Protein AF-A0A443JDZ6-F1 (afdb_monomer)

Sequence (93 aa):
MQITFSPQRRDDMLSASVDGNILTLNDEVIDLTSVTAEDPRDFEGSDWIVGQATRVDGELHVTLILPVGPEASEAQRFPLPVSVSAGAVPLPV

pLDDT: mean 95.38, std 3.39, range [75.94, 98.38]

Secondary structure (DSSP, 8-state):
-EEEEEEEE-SS---EEEETTEEEETTEEEE-TT--SSS-EE-TT-TTB-SEEEEETTEEEEEEEEEE-TT--HHHHSPPPEE-SEEEPPPP-

Structure (mmCIF, N/CA/C/O backbone):
data_AF-A0A443JDZ6-F1
#
_entry.id   AF-A0A443JDZ6-F1
#
loop_
_atom_site.group_PDB
_atom_site.id
_atom_site.type_symbol
_atom_site.label_atom_id
_atom_site.label_alt_id
_atom_site.label_comp_id
_atom_site.label_asym_id
_atom_site.label_entity_id
_atom_site.label_seq_id
_atom_site.pdbx_PDB_ins_code
_atom_site.Cartn_x
_atom_site.Cartn_y
_atom_site.Cartn_z
_atom_site.occupancy
_atom_site.B_iso_or_equiv
_atom_site.auth_seq_id
_atom_site.auth_comp_id
_atom_site.auth_asym_id
_atom_site.auth_atom_id
_atom_site.pdbx_PDB_model_num
ATOM 1 N N . MET A 1 1 ? -4.835 -5.290 7.642 1.00 95.88 1 MET A N 1
ATOM 2 C CA . MET A 1 1 ? -4.939 -4.227 6.627 1.00 95.88 1 MET A CA 1
ATOM 3 C C . MET A 1 1 ? -4.928 -4.916 5.285 1.00 95.88 1 MET A C 1
ATOM 5 O O . MET A 1 1 ? -3.958 -5.604 4.978 1.00 95.88 1 MET A O 1
ATOM 9 N N . GLN A 1 2 ? -6.005 -4.760 4.524 1.00 97.69 2 GLN A N 1
ATOM 10 C CA . GLN A 1 2 ? -6.122 -5.290 3.178 1.00 97.69 2 GLN A CA 1
ATOM 11 C C . GLN A 1 2 ? -5.593 -4.253 2.187 1.00 97.69 2 GLN A C 1
ATOM 13 O O . GLN A 1 2 ? -6.121 -3.149 2.064 1.00 97.69 2 GLN A O 1
ATOM 18 N N . ILE A 1 3 ? -4.524 -4.616 1.490 1.00 98.06 3 ILE A N 1
ATOM 19 C CA . ILE A 1 3 ? -3.874 -3.784 0.487 1.00 98.06 3 ILE A CA 1
ATOM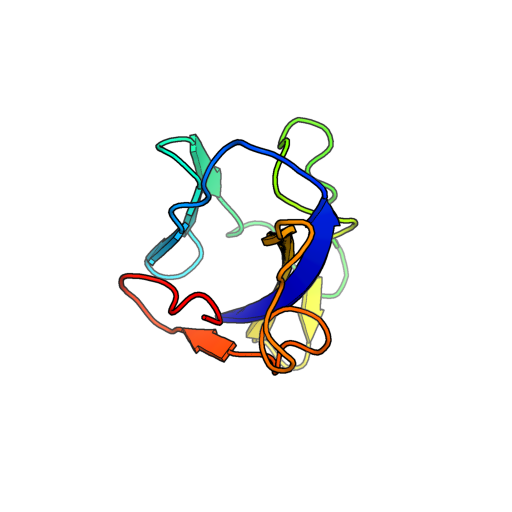 20 C C . ILE A 1 3 ? -4.220 -4.337 -0.888 1.00 98.06 3 ILE A C 1
ATOM 22 O O . ILE A 1 3 ? -4.028 -5.520 -1.175 1.00 98.06 3 ILE A O 1
ATOM 26 N N . THR A 1 4 ? -4.732 -3.462 -1.740 1.00 98.25 4 THR A N 1
ATOM 27 C CA . THR A 1 4 ? -4.881 -3.713 -3.172 1.00 98.25 4 THR A CA 1
ATOM 28 C C . THR A 1 4 ? -3.888 -2.855 -3.938 1.00 98.25 4 THR A C 1
ATOM 30 O O . THR A 1 4 ? -3.333 -1.896 -3.401 1.00 98.25 4 THR A O 1
ATOM 33 N N . PHE A 1 5 ? -3.635 -3.213 -5.191 1.00 98.25 5 PHE A N 1
ATOM 34 C CA . PHE A 1 5 ? -2.614 -2.563 -5.996 1.00 98.25 5 PHE A CA 1
ATOM 35 C C . PHE A 1 5 ? -3.210 -2.056 -7.305 1.00 98.25 5 PHE A C 1
ATOM 37 O O . PHE A 1 5 ? -3.964 -2.765 -7.969 1.00 98.25 5 PHE A O 1
ATOM 44 N N . SER A 1 6 ? -2.828 -0.841 -7.684 1.00 97.50 6 SER A N 1
ATOM 45 C CA . SER A 1 6 ? -3.097 -0.235 -8.982 1.00 97.50 6 SER A CA 1
ATOM 46 C C . SER A 1 6 ? -1.782 -0.171 -9.762 1.00 97.50 6 SER A C 1
ATOM 48 O O . SER A 1 6 ? -0.971 0.725 -9.508 1.00 97.50 6 SER A O 1
ATOM 50 N N . PRO A 1 7 ? -1.519 -1.119 -10.679 1.00 97.50 7 PRO A N 1
ATOM 51 C CA . PRO A 1 7 ? -0.312 -1.100 -11.496 1.00 97.50 7 PRO A CA 1
ATOM 52 C C . PRO A 1 7 ? -0.225 0.184 -12.321 1.00 97.50 7 PRO A C 1
ATOM 54 O O . PRO A 1 7 ? -1.163 0.538 -13.036 1.00 97.50 7 PRO A O 1
ATOM 57 N N . GLN A 1 8 ? 0.912 0.870 -12.251 1.00 97.12 8 GLN A N 1
ATOM 58 C CA . GLN A 1 8 ? 1.163 2.090 -13.013 1.00 97.12 8 GLN A CA 1
ATOM 59 C C . GLN A 1 8 ? 2.581 2.081 -13.564 1.00 97.12 8 GLN A C 1
ATOM 61 O O . GLN A 1 8 ? 3.536 1.766 -12.851 1.00 97.12 8 GLN A O 1
ATOM 66 N N . ARG A 1 9 ? 2.740 2.486 -14.831 1.00 95.19 9 ARG A N 1
ATOM 67 C CA . ARG A 1 9 ? 4.076 2.710 -15.378 1.00 95.19 9 ARG A CA 1
ATOM 68 C C . ARG A 1 9 ? 4.731 3.864 -14.611 1.00 95.19 9 ARG A C 1
ATOM 70 O O . ARG A 1 9 ? 4.360 5.019 -14.806 1.00 95.19 9 ARG A O 1
ATOM 77 N N . ARG A 1 10 ? 5.778 3.556 -13.848 1.00 95.50 10 ARG A N 1
ATOM 78 C CA . ARG A 1 10 ? 6.699 4.508 -13.206 1.00 95.50 10 ARG A CA 1
ATOM 79 C C . ARG A 1 10 ? 8.075 3.848 -13.006 1.00 95.50 10 ARG A C 1
ATOM 81 O O . ARG A 1 10 ? 8.162 2.625 -13.058 1.00 95.50 10 ARG A O 1
ATOM 88 N N . ASP A 1 11 ? 9.132 4.654 -12.891 1.00 93.50 11 ASP A N 1
ATOM 89 C CA . ASP A 1 11 ? 10.530 4.170 -12.793 1.00 93.50 11 ASP A CA 1
ATOM 90 C C . ASP A 1 11 ? 11.078 4.163 -11.362 1.00 93.50 11 ASP A C 1
ATOM 92 O O . ASP A 1 11 ? 12.137 3.597 -11.097 1.00 93.50 11 ASP A O 1
ATOM 96 N N . ASP A 1 12 ? 10.390 4.826 -10.443 1.00 95.31 12 ASP A N 1
ATOM 97 C CA . ASP A 1 12 ? 10.686 4.799 -9.021 1.00 95.31 12 ASP A CA 1
ATOM 98 C C . ASP A 1 12 ? 1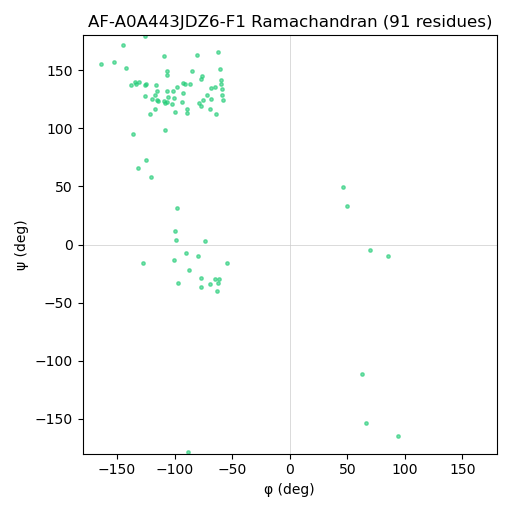0.131 3.531 -8.359 1.00 95.31 12 ASP A C 1
ATOM 100 O O . ASP A 1 12 ? 9.298 2.807 -8.907 1.00 95.31 12 ASP A O 1
ATOM 104 N N . MET A 1 13 ? 10.640 3.235 -7.165 1.00 94.44 13 MET A N 1
ATOM 105 C CA . MET A 1 13 ? 10.323 2.015 -6.428 1.00 94.44 13 MET A CA 1
ATOM 106 C C . MET A 1 13 ? 9.409 2.318 -5.249 1.00 94.44 13 MET A C 1
ATOM 108 O O . MET A 1 13 ? 9.506 3.383 -4.644 1.00 94.44 13 MET A O 1
ATOM 112 N N . LEU A 1 14 ? 8.561 1.352 -4.903 1.00 97.06 14 LEU A N 1
ATOM 113 C CA . LEU A 1 14 ? 7.769 1.374 -3.683 1.00 97.06 14 LEU A CA 1
ATOM 114 C C . LEU A 1 14 ? 8.417 0.464 -2.637 1.00 97.06 14 LEU A C 1
ATOM 116 O O . LEU A 1 14 ? 8.732 -0.690 -2.915 1.00 97.06 14 LEU A O 1
ATOM 120 N N . SER A 1 15 ? 8.556 0.976 -1.425 1.00 97.69 15 SER A N 1
ATOM 121 C CA . SER A 1 15 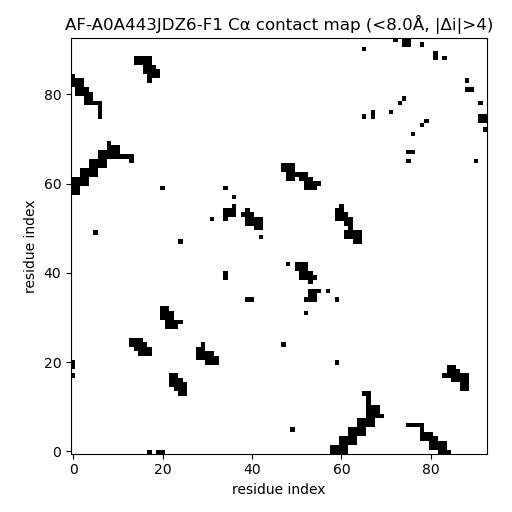? 8.724 0.230 -0.187 1.00 97.69 15 SER A CA 1
ATOM 122 C C . SER A 1 15 ? 7.518 0.536 0.688 1.00 97.69 15 SER A C 1
ATOM 124 O O . SER A 1 15 ? 7.184 1.704 0.878 1.00 97.69 15 SER A O 1
ATOM 126 N N . ALA A 1 16 ? 6.858 -0.498 1.203 1.00 98.12 16 ALA A N 1
ATOM 127 C CA . ALA A 1 16 ? 5.674 -0.347 2.034 1.00 98.12 16 ALA A CA 1
ATOM 128 C C . ALA A 1 16 ? 5.763 -1.237 3.277 1.00 98.12 16 ALA A C 1
ATOM 130 O O . ALA A 1 16 ? 6.164 -2.402 3.195 1.00 98.12 16 ALA A O 1
ATOM 131 N N . SER A 1 17 ? 5.367 -0.707 4.431 1.00 98.38 17 SER A N 1
ATOM 132 C CA . SER A 1 17 ? 5.240 -1.471 5.672 1.00 98.38 17 SER A CA 1
ATOM 133 C C . SER A 1 17 ? 4.030 -1.029 6.484 1.00 98.38 17 SER A C 1
ATOM 135 O O . SER A 1 17 ? 3.582 0.112 6.399 1.00 98.38 17 SER A O 1
ATOM 137 N N . VAL A 1 18 ? 3.484 -1.962 7.258 1.00 98.19 18 VAL A N 1
ATOM 138 C CA . VAL A 1 18 ? 2.321 -1.754 8.121 1.00 98.19 18 VAL A CA 1
ATOM 139 C C . VAL A 1 18 ? 2.734 -1.934 9.575 1.00 98.19 18 VAL A C 1
ATOM 141 O O . VAL A 1 18 ? 3.431 -2.891 9.909 1.00 98.19 18 VAL A O 1
ATOM 144 N N . ASP A 1 19 ? 2.254 -1.061 10.451 1.00 96.94 19 ASP A N 1
ATOM 145 C CA 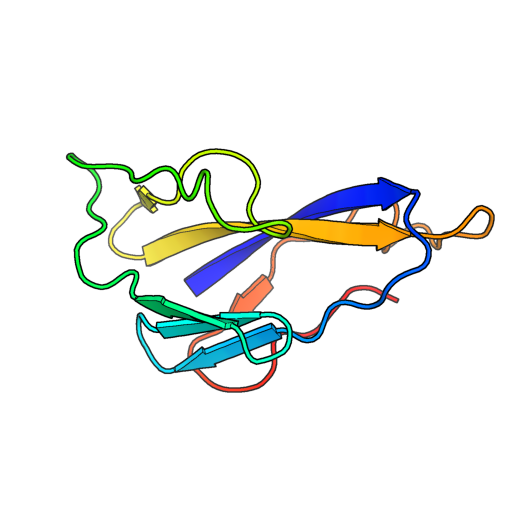. ASP A 1 19 ? 2.282 -1.250 11.901 1.00 96.94 19 ASP A CA 1
ATOM 146 C C . ASP A 1 19 ? 0.926 -0.843 12.492 1.00 96.94 19 ASP A C 1
ATOM 148 O O . ASP A 1 19 ? 0.622 0.335 12.695 1.00 96.94 19 ASP A O 1
ATOM 152 N N . GLY A 1 20 ? 0.041 -1.825 12.680 1.00 94.50 20 GLY A N 1
ATOM 153 C CA . GLY A 1 20 ? -1.339 -1.576 13.091 1.00 94.50 20 GLY A CA 1
ATOM 154 C C . GLY A 1 20 ? -2.118 -0.755 12.055 1.00 94.50 20 GLY A C 1
ATOM 155 O O . GLY A 1 20 ? -2.435 -1.254 10.976 1.00 94.50 20 GLY A O 1
ATOM 156 N N . ASN A 1 21 ? -2.455 0.492 12.402 1.00 95.44 21 ASN A N 1
ATOM 157 C CA . ASN A 1 21 ? -3.126 1.443 11.501 1.00 95.44 21 ASN A CA 1
ATOM 158 C C . ASN A 1 21 ? -2.148 2.432 10.843 1.00 95.44 21 ASN A C 1
ATOM 160 O O . ASN A 1 21 ? -2.587 3.348 10.155 1.00 95.44 21 ASN A O 1
ATOM 164 N N . ILE A 1 22 ? -0.844 2.284 11.069 1.00 96.56 22 ILE A N 1
ATOM 165 C CA . ILE A 1 22 ? 0.173 3.110 10.429 1.00 96.56 22 ILE A CA 1
ATOM 166 C C . ILE A 1 22 ? 0.646 2.402 9.163 1.00 96.56 22 ILE A C 1
ATOM 168 O O . ILE A 1 22 ? 0.983 1.216 9.196 1.00 96.56 22 ILE A O 1
ATOM 172 N N . LEU A 1 23 ? 0.666 3.134 8.055 1.00 97.38 23 LEU A N 1
ATOM 173 C CA . LEU A 1 23 ? 1.225 2.697 6.785 1.00 97.38 23 LEU A CA 1
ATOM 174 C C . LEU A 1 23 ? 2.425 3.584 6.459 1.00 97.38 23 LEU A C 1
ATOM 176 O O . LEU A 1 23 ? 2.287 4.801 6.396 1.00 97.38 23 LEU A O 1
ATOM 180 N N . THR A 1 24 ? 3.587 2.982 6.231 1.00 98.00 24 THR A N 1
ATOM 181 C CA . THR A 1 24 ? 4.790 3.712 5.821 1.00 98.00 24 THR A CA 1
ATOM 182 C C . THR A 1 24 ? 5.100 3.399 4.365 1.00 98.00 24 THR A C 1
ATOM 184 O O . THR A 1 24 ? 5.276 2.228 4.030 1.00 98.00 24 THR A O 1
ATOM 187 N N . LEU A 1 25 ? 5.184 4.423 3.513 1.00 97.75 25 LEU A N 1
ATOM 188 C CA . LEU A 1 25 ? 5.461 4.321 2.077 1.00 97.75 25 LEU A CA 1
ATOM 189 C C . LEU A 1 25 ? 6.721 5.127 1.755 1.00 97.75 25 LEU A C 1
ATOM 191 O O . LEU A 1 25 ? 6.701 6.344 1.863 1.00 97.75 25 LEU A O 1
ATOM 195 N N . ASN A 1 26 ? 7.826 4.481 1.372 1.00 96.69 26 ASN A N 1
ATOM 196 C CA . ASN A 1 26 ? 9.097 5.172 1.079 1.00 96.69 26 ASN A CA 1
ATOM 197 C C . ASN A 1 26 ? 9.493 6.213 2.148 1.00 96.69 26 ASN A C 1
ATOM 199 O O . ASN A 1 26 ? 9.786 7.362 1.830 1.00 96.69 26 ASN A O 1
ATOM 203 N N . ASP A 1 27 ? 9.458 5.804 3.418 1.00 94.31 27 ASP A N 1
ATOM 204 C CA . ASP A 1 27 ? 9.717 6.639 4.604 1.00 94.31 27 ASP A CA 1
ATOM 205 C C . ASP A 1 27 ? 8.642 7.702 4.929 1.00 94.31 27 ASP A C 1
ATOM 207 O O . ASP A 1 27 ? 8.705 8.329 5.989 1.00 94.31 27 ASP A O 1
ATOM 211 N N . GLU A 1 28 ? 7.612 7.869 4.095 1.00 95.81 28 GLU A N 1
ATOM 212 C CA . GLU A 1 28 ? 6.427 8.676 4.403 1.00 95.81 28 GLU A CA 1
ATOM 213 C C . GLU A 1 28 ? 5.495 7.906 5.346 1.00 95.81 28 GLU A C 1
ATOM 215 O O . GLU A 1 28 ? 5.001 6.833 5.004 1.00 95.81 28 GLU A O 1
ATOM 220 N N . VAL A 1 29 ? 5.244 8.451 6.538 1.00 96.62 29 VAL A N 1
ATOM 221 C CA . VAL A 1 29 ? 4.369 7.837 7.546 1.00 96.62 29 VAL A CA 1
ATOM 222 C C . VAL A 1 29 ? 2.951 8.377 7.408 1.00 96.62 29 VAL A C 1
ATOM 224 O O . VAL A 1 29 ? 2.716 9.575 7.561 1.00 96.62 29 VAL A O 1
ATOM 227 N N . ILE A 1 30 ? 2.000 7.473 7.196 1.00 95.94 30 ILE A N 1
ATOM 228 C CA . ILE A 1 30 ? 0.585 7.776 7.007 1.00 95.94 30 ILE A CA 1
ATOM 229 C C . ILE A 1 30 ? -0.209 7.135 8.146 1.00 95.94 30 ILE A C 1
ATOM 231 O O . ILE A 1 30 ? -0.238 5.911 8.302 1.00 95.94 30 ILE A O 1
ATOM 235 N N . ASP A 1 31 ? -0.858 7.971 8.957 1.00 95.06 31 ASP A N 1
ATOM 236 C CA . ASP A 1 31 ? -1.712 7.520 10.056 1.00 95.06 31 ASP A CA 1
ATOM 237 C C . ASP A 1 31 ? -3.156 7.322 9.578 1.00 95.06 31 ASP A C 1
ATOM 239 O O . ASP A 1 31 ? -3.855 8.278 9.236 1.00 95.06 31 ASP A O 1
ATOM 243 N N . LEU A 1 32 ? -3.609 6.067 9.574 1.00 95.19 32 LEU A N 1
ATOM 244 C CA . LEU A 1 32 ? -4.957 5.671 9.163 1.00 95.19 32 LEU A CA 1
ATOM 245 C C . LEU A 1 32 ? -5.886 5.432 10.365 1.00 95.19 32 LEU A C 1
ATOM 247 O O . LEU A 1 32 ? -6.973 4.871 10.212 1.00 95.19 32 LEU A O 1
ATOM 251 N N . THR A 1 33 ? -5.487 5.821 11.580 1.00 94.62 33 THR A N 1
ATOM 252 C CA . THR A 1 33 ? -6.255 5.550 12.808 1.00 94.62 33 THR A CA 1
ATOM 253 C C . THR A 1 33 ? -7.631 6.215 12.796 1.00 94.62 33 THR A C 1
ATOM 255 O O . THR A 1 33 ? -8.584 5.650 13.332 1.00 94.62 33 THR A O 1
ATOM 258 N N . SER A 1 34 ? -7.756 7.384 12.164 1.00 93.75 34 SER A N 1
ATOM 259 C CA . SER A 1 34 ? -9.018 8.126 12.047 1.00 93.75 34 SER A CA 1
ATOM 260 C C . SER A 1 34 ? -9.953 7.607 10.949 1.00 93.75 34 SER A C 1
ATOM 262 O O . SER A 1 34 ? -11.102 8.033 10.902 1.00 93.75 34 SER A O 1
ATOM 264 N N . VAL A 1 35 ? -9.494 6.693 10.086 1.00 96.06 35 VAL A N 1
ATOM 265 C CA . VAL A 1 35 ? -10.292 6.155 8.976 1.00 96.06 35 VAL A CA 1
ATOM 266 C C . VAL A 1 35 ? -11.328 5.163 9.501 1.00 96.06 35 VAL A C 1
ATOM 268 O O . VAL A 1 35 ? -10.984 4.157 10.139 1.00 96.06 35 VAL A O 1
ATOM 271 N N . THR A 1 36 ? -12.598 5.412 9.182 1.00 95.81 36 THR A N 1
ATOM 272 C CA . THR A 1 36 ? -13.727 4.526 9.502 1.00 95.81 36 THR A CA 1
ATOM 273 C C . THR A 1 36 ? -14.536 4.177 8.250 1.00 95.81 36 THR A C 1
ATOM 275 O O . THR A 1 36 ? -14.195 4.582 7.139 1.00 95.81 36 THR A O 1
ATOM 278 N N . ALA A 1 37 ? -15.588 3.372 8.408 1.00 94.88 37 ALA A N 1
ATOM 279 C CA . ALA A 1 37 ? -16.497 3.058 7.307 1.00 94.88 37 ALA A CA 1
ATOM 280 C C . ALA A 1 37 ? -17.337 4.288 6.900 1.00 94.88 37 ALA A C 1
ATOM 282 O O . ALA A 1 37 ? -17.643 4.471 5.725 1.00 94.88 37 ALA A O 1
ATOM 283 N N . GLU A 1 38 ? -17.690 5.140 7.867 1.00 96.19 38 GLU A N 1
ATOM 284 C CA . GLU A 1 38 ? -18.517 6.342 7.695 1.00 96.19 38 GLU A CA 1
ATOM 285 C C . GLU A 1 38 ? -17.711 7.592 7.314 1.00 96.19 38 GLU A C 1
ATOM 287 O O . GLU A 1 38 ? -18.283 8.524 6.751 1.00 96.19 38 GLU A O 1
ATOM 292 N N . ASP A 1 39 ? -16.405 7.607 7.601 1.00 94.12 39 ASP A N 1
ATOM 293 C CA . ASP A 1 39 ? -15.464 8.665 7.208 1.00 94.12 39 ASP A CA 1
ATOM 294 C C . ASP A 1 39 ? -14.272 8.075 6.423 1.00 94.12 39 ASP A C 1
ATOM 296 O O . ASP A 1 39 ? -13.164 7.956 6.964 1.00 94.12 39 ASP A O 1
ATOM 300 N N . PRO A 1 40 ? -14.473 7.656 5.153 1.00 94.12 40 PRO A N 1
ATOM 301 C CA . PRO A 1 40 ? -13.370 7.340 4.252 1.00 94.12 40 PRO A CA 1
ATOM 302 C C . PRO A 1 40 ? -12.471 8.562 4.052 1.00 94.12 40 PRO A C 1
ATOM 304 O O . PRO A 1 40 ? -12.952 9.688 3.916 1.00 94.12 40 PRO A O 1
ATOM 307 N N . ARG A 1 41 ? -11.157 8.348 3.984 1.00 93.56 41 ARG A N 1
ATOM 308 C CA . ARG A 1 41 ? -10.181 9.435 3.836 1.00 93.56 41 ARG A CA 1
ATOM 309 C C . ARG A 1 41 ? -9.447 9.336 2.522 1.00 93.56 41 ARG A C 1
ATOM 311 O O . ARG A 1 41 ? -8.923 8.279 2.188 1.00 93.56 41 ARG A O 1
ATOM 318 N N . ASP A 1 42 ? -9.380 10.461 1.827 1.00 90.06 42 ASP A N 1
ATOM 319 C CA . ASP A 1 42 ? -8.441 10.644 0.730 1.00 90.06 42 ASP A CA 1
ATOM 320 C C . ASP A 1 42 ? -7.083 11.099 1.278 1.00 90.06 42 ASP A C 1
ATOM 322 O O . ASP A 1 42 ? -7.008 11.782 2.305 1.00 90.06 42 ASP A O 1
ATOM 326 N N . PHE A 1 43 ? -6.022 10.724 0.578 1.00 86.75 43 PHE A N 1
ATOM 327 C CA . PHE A 1 43 ? -4.646 11.073 0.905 1.00 86.75 43 PHE A CA 1
ATOM 328 C C . PHE A 1 43 ? -4.045 11.836 -0.268 1.00 86.75 43 PHE A C 1
ATOM 330 O O . PHE A 1 43 ? -3.025 11.438 -0.815 1.00 86.75 43 PHE A O 1
ATOM 337 N N . GLU A 1 44 ? -4.675 12.962 -0.627 1.00 75.94 44 GLU A N 1
ATOM 338 C CA . GLU A 1 44 ? -4.298 13.822 -1.765 1.00 75.94 44 GLU A CA 1
ATOM 339 C C . GLU A 1 44 ? -2.829 14.296 -1.736 1.00 75.94 44 GLU A C 1
ATOM 341 O O . GLU A 1 44 ? -2.316 14.774 -2.743 1.00 75.94 44 GLU A O 1
ATOM 346 N N . GLY A 1 45 ? -2.148 14.182 -0.590 1.00 79.88 45 GLY A N 1
ATOM 347 C CA . GLY A 1 45 ? -0.723 14.484 -0.440 1.00 79.88 45 GLY A CA 1
ATOM 348 C C . GLY A 1 45 ? 0.233 13.310 -0.681 1.00 79.88 45 GLY A C 1
ATOM 349 O O . GLY A 1 45 ? 1.436 13.546 -0.696 1.00 79.88 45 GLY A O 1
ATOM 350 N N . SER A 1 46 ? -0.264 12.081 -0.852 1.00 90.81 46 SER A N 1
ATOM 351 C CA . SER A 1 46 ? 0.570 10.892 -1.043 1.00 90.81 46 SER A CA 1
ATOM 352 C C . SER A 1 46 ? 0.651 10.497 -2.516 1.00 90.81 46 SER A C 1
ATOM 354 O O . SER A 1 46 ? -0.359 10.210 -3.156 1.00 90.81 46 SER A O 1
ATOM 356 N N . ASP A 1 47 ? 1.873 10.366 -3.030 1.00 94.31 47 ASP A N 1
ATOM 357 C CA . ASP A 1 47 ? 2.157 9.938 -4.412 1.00 94.31 47 ASP A CA 1
ATOM 358 C C . ASP A 1 47 ? 1.926 8.432 -4.660 1.00 94.31 47 ASP A C 1
ATOM 360 O O . ASP A 1 47 ? 2.250 7.899 -5.732 1.00 94.31 47 ASP A O 1
ATOM 364 N N . TRP A 1 48 ? 1.443 7.712 -3.647 1.00 96.94 48 TRP A N 1
ATOM 365 C CA . TRP A 1 48 ? 1.410 6.253 -3.619 1.00 96.94 48 TRP A CA 1
ATOM 366 C C . TRP A 1 48 ? 0.041 5.664 -3.299 1.00 96.94 48 TRP A C 1
ATOM 368 O O . TRP A 1 48 ? -0.157 4.481 -3.569 1.00 96.94 48 TRP A O 1
ATOM 378 N N . ILE A 1 49 ? -0.903 6.443 -2.768 1.00 96.44 49 ILE A N 1
ATOM 379 C CA . ILE A 1 49 ? -2.266 5.981 -2.476 1.00 96.44 49 ILE A CA 1
ATOM 380 C C . ILE A 1 49 ? -3.196 6.387 -3.620 1.00 96.44 49 ILE A C 1
ATOM 382 O O . ILE A 1 49 ? -3.149 7.512 -4.107 1.00 96.44 49 ILE A O 1
ATOM 386 N N . VAL A 1 50 ? -4.057 5.463 -4.052 1.00 94.31 50 VAL A N 1
ATOM 387 C CA . VAL A 1 50 ? -5.096 5.738 -5.053 1.00 94.31 50 VAL A CA 1
ATOM 388 C C . VAL A 1 50 ? -6.465 5.753 -4.392 1.00 94.31 50 VAL A C 1
ATOM 390 O O . VAL A 1 50 ? -6.912 4.744 -3.846 1.00 94.31 50 VAL A O 1
ATOM 393 N N . GLY A 1 51 ? -7.162 6.879 -4.528 1.00 92.50 51 GLY A N 1
ATOM 394 C CA . GLY A 1 51 ? -8.502 7.058 -3.985 1.00 92.50 51 GLY A CA 1
ATOM 395 C C . GLY A 1 51 ? -8.518 7.049 -2.457 1.00 92.50 51 GLY A C 1
ATOM 396 O O . GLY A 1 51 ? -7.532 7.370 -1.799 1.00 92.50 51 GLY A O 1
ATOM 397 N N . GLN A 1 52 ? -9.661 6.670 -1.888 1.00 94.56 52 GLN A N 1
ATOM 398 C CA . GLN A 1 52 ? -9.879 6.754 -0.447 1.00 94.56 52 GLN A CA 1
ATOM 399 C C . GLN A 1 52 ? -9.508 5.455 0.274 1.00 94.56 52 GLN A C 1
ATOM 401 O O . GLN A 1 52 ? -9.868 4.362 -0.169 1.00 94.56 52 GLN A O 1
ATOM 406 N N . ALA A 1 53 ? -8.873 5.576 1.440 1.00 96.00 53 ALA A N 1
ATOM 407 C CA . ALA A 1 53 ? -8.847 4.498 2.417 1.00 96.00 53 ALA A CA 1
ATOM 408 C C . ALA A 1 53 ? -10.189 4.438 3.153 1.00 96.00 53 ALA A C 1
ATOM 410 O O . ALA A 1 53 ? -10.782 5.464 3.494 1.00 96.00 53 ALA A O 1
ATOM 411 N N . THR A 1 54 ? -10.655 3.229 3.442 1.00 97.31 54 THR A N 1
ATOM 412 C CA . THR A 1 54 ? -11.904 3.000 4.176 1.00 97.31 54 THR A CA 1
ATOM 413 C C . THR A 1 54 ? -11.783 1.769 5.068 1.00 97.31 54 THR A C 1
ATOM 415 O O . THR A 1 54 ? -10.798 1.031 4.981 1.00 97.31 54 THR A O 1
ATOM 418 N N . ARG A 1 55 ? -12.777 1.532 5.929 1.00 96.88 55 ARG A N 1
ATOM 419 C CA . ARG A 1 55 ? -12.924 0.253 6.627 1.00 96.88 55 ARG A CA 1
ATOM 420 C C . ARG A 1 55 ? -14.079 -0.555 6.058 1.00 96.88 55 ARG A C 1
ATOM 422 O O . ARG A 1 55 ? -15.193 -0.051 5.960 1.00 96.88 55 ARG A O 1
ATOM 429 N N . VAL A 1 56 ? -13.825 -1.828 5.777 1.00 95.38 56 VAL A N 1
ATOM 430 C CA . VAL A 1 56 ? -14.847 -2.814 5.412 1.00 95.38 56 VAL A CA 1
ATOM 431 C C . VAL A 1 56 ? -14.802 -3.924 6.452 1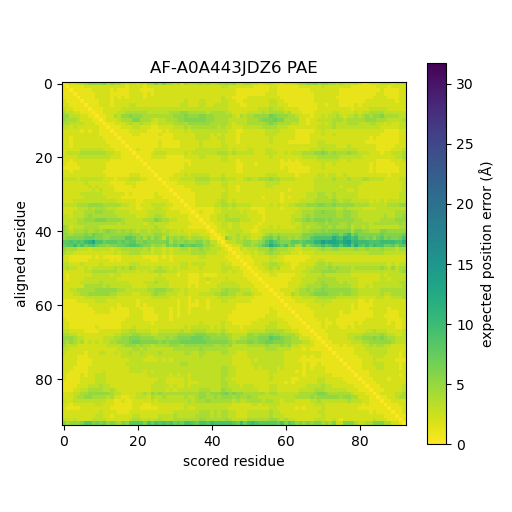.00 95.38 56 VAL A C 1
ATOM 433 O O . VAL A 1 56 ? -13.733 -4.442 6.757 1.00 95.38 56 VAL A O 1
ATOM 436 N N . ASP A 1 57 ? -15.943 -4.219 7.077 1.00 93.62 57 ASP A N 1
ATOM 437 C CA . ASP A 1 57 ? -16.061 -5.222 8.149 1.00 93.62 57 ASP A CA 1
ATOM 438 C C . ASP A 1 57 ? -15.015 -5.065 9.277 1.00 93.62 57 ASP A C 1
ATOM 440 O O . ASP A 1 57 ? -14.554 -6.025 9.891 1.00 93.62 57 ASP A O 1
ATOM 444 N N . GLY A 1 58 ? -14.639 -3.814 9.566 1.00 91.69 58 GLY A N 1
ATOM 445 C CA . GLY A 1 58 ? -13.660 -3.456 10.594 1.00 91.69 58 GLY A CA 1
ATOM 446 C C . GLY A 1 58 ? -12.193 -3.496 10.146 1.00 91.69 58 GLY A C 1
ATOM 447 O O . GLY A 1 58 ? -11.340 -2.971 10.870 1.00 91.69 58 GLY A O 1
ATOM 448 N N . GLU A 1 59 ? -11.880 -4.022 8.960 1.00 95.19 59 GLU A N 1
ATOM 449 C CA . GLU A 1 59 ? -10.530 -4.034 8.389 1.00 95.19 59 GLU A CA 1
ATOM 450 C C . GLU A 1 59 ? -10.266 -2.786 7.531 1.00 95.19 59 GLU A C 1
ATOM 452 O O . GLU A 1 59 ? -11.123 -2.356 6.767 1.00 95.19 59 GLU A O 1
ATOM 457 N N . LEU A 1 60 ? -9.071 -2.189 7.653 1.00 96.75 60 LEU A N 1
ATOM 458 C CA . LEU A 1 60 ? -8.621 -1.090 6.786 1.00 96.75 60 LEU A CA 1
ATOM 459 C C . LEU A 1 60 ? -8.304 -1.593 5.380 1.00 96.75 60 LEU A C 1
ATOM 461 O O . LEU A 1 60 ? -7.512 -2.525 5.235 1.00 96.75 60 LEU A O 1
ATOM 465 N N . HIS A 1 61 ? -8.879 -0.936 4.378 1.00 97.75 61 HIS A N 1
ATOM 466 C CA . HIS A 1 61 ? -8.685 -1.198 2.959 1.00 97.75 61 HIS A CA 1
ATOM 467 C C . HIS A 1 61 ? -7.993 0.003 2.318 1.00 97.75 61 HIS A C 1
ATOM 469 O O . HIS A 1 61 ? -8.491 1.127 2.405 1.00 97.75 61 HIS A O 1
ATOM 475 N N . VAL A 1 62 ? -6.848 -0.239 1.680 1.00 97.56 62 VAL A N 1
ATOM 476 C CA . VAL A 1 62 ? -6.037 0.795 1.023 1.00 97.56 62 VAL A CA 1
ATOM 477 C C . VAL A 1 62 ? -5.616 0.304 -0.360 1.00 97.56 62 VAL A C 1
ATOM 479 O O . VAL A 1 62 ? -5.272 -0.868 -0.531 1.00 97.56 62 VAL A O 1
ATOM 482 N N . THR A 1 63 ? -5.631 1.193 -1.352 1.00 97.81 63 THR A N 1
ATOM 483 C CA . THR A 1 63 ? -5.122 0.903 -2.699 1.00 97.81 63 THR A CA 1
ATOM 484 C C . THR A 1 63 ? -3.806 1.632 -2.905 1.00 97.81 63 THR A C 1
ATOM 486 O O . THR A 1 63 ? -3.763 2.854 -2.789 1.00 97.81 63 THR A O 1
ATOM 489 N N . LEU A 1 64 ? -2.742 0.895 -3.224 1.00 97.88 64 LEU A N 1
ATOM 490 C CA . LEU A 1 64 ? -1.418 1.457 -3.484 1.00 97.88 64 LEU A CA 1
ATOM 491 C C . LEU A 1 64 ? -1.079 1.421 -4.967 1.00 97.88 64 LEU A C 1
ATOM 493 O O . LEU A 1 64 ? -1.418 0.471 -5.672 1.00 97.88 64 LEU A O 1
ATOM 497 N N . ILE A 1 65 ? -0.348 2.419 -5.443 1.00 97.50 65 ILE A N 1
ATOM 498 C CA . ILE A 1 65 ? 0.274 2.369 -6.761 1.00 97.50 65 ILE A CA 1
ATOM 499 C C . ILE A 1 65 ? 1.381 1.316 -6.731 1.00 97.50 65 ILE A C 1
ATOM 501 O O . ILE A 1 65 ? 2.297 1.405 -5.920 1.00 97.50 65 ILE A O 1
ATOM 505 N N . LEU A 1 66 ? 1.333 0.350 -7.648 1.00 98.00 66 LEU A N 1
ATOM 506 C CA . LEU A 1 66 ? 2.421 -0.605 -7.863 1.00 98.00 66 LEU A CA 1
ATOM 507 C C . LEU A 1 66 ? 3.257 -0.153 -9.068 1.00 98.00 66 LEU A C 1
ATOM 509 O O . LEU A 1 66 ? 2.738 -0.169 -10.190 1.00 98.00 66 LEU A O 1
ATOM 513 N N . PRO A 1 67 ? 4.532 0.236 -8.876 1.00 97.31 67 PRO A N 1
ATOM 514 C CA . PRO A 1 67 ? 5.432 0.498 -9.986 1.00 97.31 67 PRO A CA 1
ATOM 515 C C . PRO A 1 67 ? 5.596 -0.707 -10.892 1.00 97.31 67 PRO A C 1
ATOM 517 O O . PRO A 1 67 ? 6.011 -1.774 -10.440 1.00 97.31 67 PRO A O 1
ATOM 520 N N . VAL A 1 68 ? 5.314 -0.528 -12.180 1.00 97.12 68 VAL A N 1
ATOM 521 C CA . VAL A 1 68 ? 5.540 -1.568 -13.182 1.00 97.12 68 VAL A CA 1
ATOM 522 C C . VAL A 1 68 ? 6.294 -1.029 -14.394 1.00 97.12 68 VAL A C 1
ATOM 524 O O . VAL A 1 68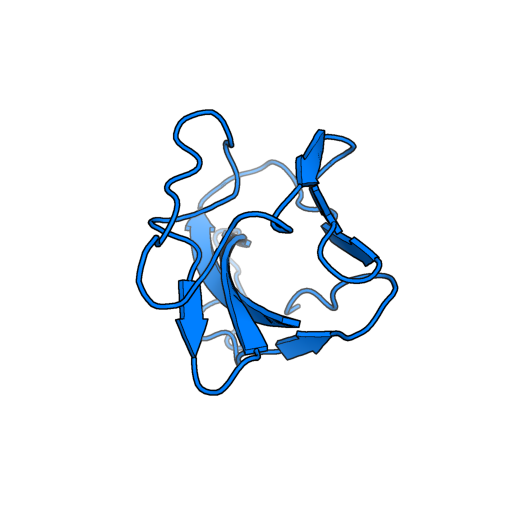 ? 6.063 0.086 -14.863 1.00 97.12 68 VAL A O 1
ATOM 527 N N . GLY A 1 69 ? 7.221 -1.835 -14.908 1.00 94.44 69 GLY A N 1
ATOM 528 C CA . GLY A 1 69 ? 7.969 -1.543 -16.129 1.00 94.44 69 GLY A CA 1
ATOM 529 C C . GLY A 1 69 ? 7.262 -2.039 -17.399 1.00 94.44 69 GLY A C 1
ATOM 530 O O . GLY A 1 69 ? 6.184 -2.627 -17.325 1.00 94.44 69 GLY A O 1
ATOM 531 N N . PRO A 1 70 ? 7.873 -1.846 -18.582 1.00 93.19 70 PRO A N 1
ATOM 532 C CA . PRO A 1 70 ? 7.349 -2.386 -19.842 1.00 93.19 70 PRO A CA 1
ATOM 533 C C . PRO A 1 70 ? 7.284 -3.924 -19.857 1.00 93.19 70 PRO A C 1
ATOM 535 O O . PRO A 1 70 ? 6.389 -4.489 -20.476 1.00 93.19 70 PRO A O 1
ATOM 538 N N . GLU A 1 71 ? 8.176 -4.589 -19.120 1.00 94.56 71 GLU A N 1
ATOM 539 C CA . GLU A 1 71 ? 8.277 -6.054 -19.023 1.00 94.56 71 GLU A CA 1
ATOM 540 C C . GLU A 1 71 ? 7.578 -6.612 -17.766 1.00 94.56 71 GLU A C 1
ATOM 542 O O . GLU A 1 71 ? 8.029 -7.589 -17.172 1.00 94.56 71 GLU A O 1
ATOM 547 N N . ALA A 1 72 ? 6.506 -5.956 -17.310 1.00 95.19 72 ALA A N 1
ATOM 548 C CA . ALA A 1 72 ? 5.796 -6.333 -16.090 1.00 95.19 72 ALA A CA 1
ATOM 549 C C . ALA A 1 72 ? 5.250 -7.769 -16.143 1.00 95.19 72 ALA A C 1
ATOM 551 O O . ALA A 1 72 ? 4.592 -8.171 -17.113 1.00 95.19 72 ALA A O 1
ATOM 552 N N . SER A 1 73 ? 5.459 -8.518 -15.058 1.00 96.69 73 SER A N 1
ATOM 553 C CA . SER A 1 73 ? 4.941 -9.877 -14.903 1.00 96.69 73 SER A CA 1
ATOM 554 C C . SER A 1 73 ? 3.404 -9.904 -14.929 1.00 96.69 73 SER A C 1
ATOM 556 O O . SER A 1 73 ? 2.723 -8.880 -14.822 1.00 96.69 73 SER A O 1
ATOM 558 N N . GLU A 1 74 ? 2.804 -11.085 -15.094 1.00 96.44 74 GLU A N 1
ATOM 559 C CA . GLU A 1 74 ? 1.346 -11.218 -14.967 1.00 96.44 74 GLU A CA 1
ATOM 560 C C . GLU A 1 74 ? 0.868 -10.871 -13.551 1.00 96.44 74 GLU A C 1
ATOM 562 O O . GLU A 1 74 ? -0.116 -10.150 -13.410 1.00 96.44 74 GLU A O 1
ATOM 567 N N . ALA A 1 75 ? 1.613 -11.279 -12.518 1.00 96.50 75 ALA A N 1
ATOM 568 C CA . ALA A 1 75 ? 1.308 -10.942 -11.129 1.00 96.50 75 ALA A CA 1
ATOM 569 C C . ALA A 1 75 ? 1.433 -9.435 -10.853 1.00 96.50 75 ALA A C 1
ATOM 571 O O . ALA A 1 75 ? 0.706 -8.901 -10.024 1.00 96.50 75 ALA A O 1
ATOM 572 N N . GLN A 1 76 ? 2.309 -8.730 -11.570 1.00 96.69 76 GLN A N 1
ATOM 573 C CA . GLN A 1 76 ? 2.414 -7.274 -11.497 1.00 96.69 76 GLN A CA 1
ATOM 574 C C . GLN A 1 76 ? 1.297 -6.557 -12.262 1.00 96.69 76 GLN A C 1
ATOM 576 O O . GLN A 1 76 ? 0.825 -5.516 -11.817 1.00 96.69 76 GLN A O 1
ATOM 581 N N . ARG A 1 77 ? 0.857 -7.090 -13.409 1.00 96.12 77 ARG A N 1
ATOM 582 C CA . ARG A 1 77 ? -0.235 -6.505 -14.211 1.00 96.12 77 ARG A CA 1
ATOM 583 C C . ARG A 1 77 ? -1.620 -6.787 -13.630 1.00 96.12 77 ARG A C 1
ATOM 585 O O . ARG A 1 77 ? -2.523 -5.976 -13.813 1.00 96.12 77 ARG A O 1
ATOM 592 N N . PHE A 1 78 ? -1.772 -7.908 -12.929 1.00 96.62 78 PHE A N 1
ATOM 593 C CA . PHE A 1 78 ? -3.015 -8.357 -12.303 1.00 96.62 78 PHE A CA 1
ATOM 594 C C . PHE A 1 78 ? -2.760 -8.780 -10.849 1.00 96.62 78 PHE A C 1
ATOM 596 O O . PHE A 1 78 ? -2.862 -9.962 -10.508 1.00 96.62 78 PHE A O 1
ATOM 603 N N . PRO A 1 79 ? -2.384 -7.825 -9.987 1.00 97.50 79 PRO A N 1
ATOM 604 C CA . PRO A 1 79 ? -1.973 -8.124 -8.628 1.00 97.50 79 PRO A CA 1
ATOM 605 C C . PRO A 1 79 ? -3.140 -8.621 -7.781 1.00 97.50 79 PRO A C 1
ATOM 607 O O . PRO A 1 79 ? -4.234 -8.053 -7.779 1.00 97.50 79 PRO A O 1
ATOM 610 N N . LEU A 1 80 ? -2.881 -9.685 -7.023 1.00 97.50 80 LEU A N 1
ATOM 611 C CA . LEU A 1 80 ? -3.802 -10.155 -5.998 1.00 97.50 80 LEU A CA 1
ATOM 612 C C . LEU A 1 80 ? -3.714 -9.245 -4.760 1.00 97.50 80 LEU A C 1
ATOM 614 O O . LEU A 1 80 ? -2.620 -8.779 -4.428 1.00 97.50 80 LEU A O 1
ATOM 618 N N . PRO A 1 81 ? -4.831 -9.006 -4.052 1.00 97.00 81 PRO A N 1
ATOM 619 C CA . PRO A 1 81 ? -4.806 -8.308 -2.772 1.00 97.00 81 PRO A CA 1
ATOM 620 C C . PRO A 1 81 ? -3.959 -9.050 -1.735 1.00 97.00 81 PRO A C 1
ATOM 622 O O . PRO A 1 81 ? -3.893 -10.281 -1.741 1.00 97.00 81 PRO A O 1
ATOM 625 N N . VAL A 1 82 ? -3.379 -8.305 -0.796 1.00 97.19 82 VAL A N 1
ATOM 626 C CA . VAL A 1 82 ? -2.602 -8.858 0.319 1.00 97.19 82 VAL A CA 1
ATOM 627 C C . VAL A 1 82 ? -3.150 -8.360 1.651 1.00 97.19 82 VAL A C 1
ATOM 629 O O . VAL A 1 82 ? -3.468 -7.183 1.799 1.00 97.19 82 VAL A O 1
ATOM 632 N N . SER A 1 83 ? -3.245 -9.250 2.636 1.00 96.00 83 SER A N 1
ATOM 633 C CA . SER A 1 83 ? -3.611 -8.889 4.008 1.00 96.00 83 SER A CA 1
ATOM 634 C C . SER A 1 83 ? -2.358 -8.865 4.875 1.00 96.00 83 SER A C 1
ATOM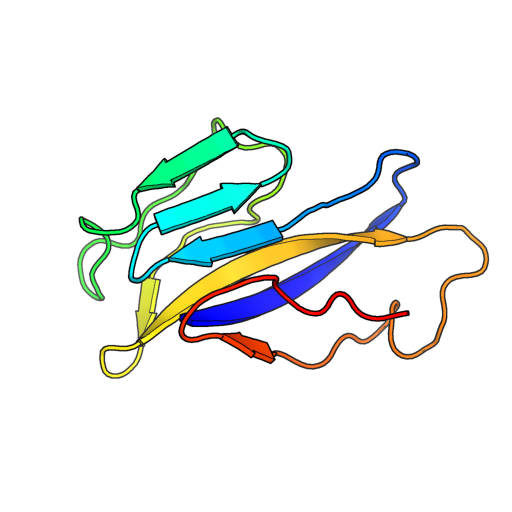 636 O O . SER A 1 83 ? -1.667 -9.874 5.008 1.00 96.00 83 SER A O 1
ATOM 638 N N . VAL A 1 84 ? -2.066 -7.711 5.473 1.00 96.25 84 VAL A N 1
ATOM 639 C CA . VAL A 1 84 ? -0.884 -7.489 6.315 1.00 96.25 84 VAL A CA 1
ATOM 640 C C . VAL A 1 84 ? -1.332 -6.957 7.673 1.00 96.25 84 VAL A C 1
ATOM 642 O O . VAL A 1 84 ? -2.112 -6.005 7.753 1.00 96.25 84 VAL A O 1
ATOM 645 N N . SER A 1 85 ? -0.875 -7.590 8.754 1.00 90.56 85 SER A N 1
ATOM 646 C CA . SER A 1 85 ? -1.154 -7.154 10.131 1.00 90.56 85 SER A CA 1
ATOM 647 C C . SER A 1 85 ? -0.018 -6.323 10.731 1.00 90.56 85 SER A C 1
ATOM 649 O O . SER A 1 85 ? -0.284 -5.431 11.529 1.00 90.56 85 SER A O 1
ATOM 651 N N . ALA A 1 86 ? 1.229 -6.624 10.359 1.00 95.81 86 ALA A N 1
ATOM 652 C CA . ALA A 1 86 ? 2.424 -5.858 10.700 1.00 95.81 86 ALA A CA 1
ATOM 653 C C . ALA A 1 86 ? 3.598 -6.266 9.788 1.00 95.81 86 ALA A C 1
ATOM 655 O O . ALA A 1 86 ? 3.645 -7.403 9.313 1.00 95.81 86 ALA A O 1
ATOM 656 N N . GLY A 1 87 ? 4.569 -5.374 9.605 1.00 97.25 87 GLY A N 1
ATOM 657 C CA . GLY A 1 87 ? 5.801 -5.617 8.858 1.00 97.25 87 GLY A CA 1
ATOM 658 C C . GLY A 1 87 ? 5.738 -5.194 7.390 1.00 97.25 87 GLY A C 1
ATOM 659 O O . GLY A 1 87 ? 4.873 -4.423 6.979 1.00 97.25 87 GLY A O 1
ATOM 660 N N . ALA A 1 88 ? 6.706 -5.669 6.605 1.00 97.88 88 ALA A N 1
ATOM 661 C CA . ALA A 1 88 ? 6.820 -5.328 5.190 1.00 97.88 88 ALA A CA 1
ATOM 662 C C . ALA A 1 88 ? 5.626 -5.862 4.386 1.00 97.88 88 ALA A C 1
ATOM 664 O O . ALA A 1 88 ? 5.223 -7.017 4.537 1.00 97.88 88 ALA A O 1
ATOM 665 N N . VAL A 1 89 ? 5.094 -5.024 3.500 1.00 97.94 89 VAL A N 1
ATOM 666 C CA . VAL A 1 89 ? 4.057 -5.412 2.547 1.00 97.94 89 VAL A CA 1
ATOM 667 C C . VAL A 1 89 ? 4.725 -6.171 1.399 1.00 97.94 89 VAL A C 1
ATOM 669 O O . VAL A 1 89 ? 5.619 -5.622 0.751 1.00 97.94 89 VAL A O 1
ATOM 672 N N . PRO A 1 90 ? 4.328 -7.423 1.118 1.00 96.38 90 PRO A N 1
ATOM 673 C CA . PRO A 1 90 ? 4.872 -8.156 -0.014 1.00 96.38 90 PRO A CA 1
ATOM 674 C C . PRO A 1 90 ? 4.368 -7.526 -1.314 1.00 96.38 90 PRO A C 1
ATOM 676 O O . PRO A 1 90 ? 3.16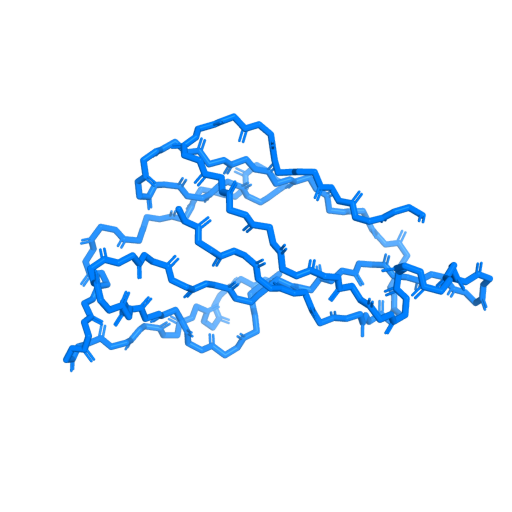7 -7.515 -1.583 1.00 96.38 90 PRO A O 1
ATOM 679 N N . LEU A 1 91 ? 5.291 -6.999 -2.117 1.00 95.62 91 LEU A N 1
ATOM 680 C CA . LEU A 1 91 ? 4.966 -6.452 -3.430 1.00 95.62 91 LEU A CA 1
ATOM 681 C C . LEU A 1 91 ? 4.980 -7.567 -4.489 1.00 95.62 91 LEU A C 1
ATOM 683 O O . LEU A 1 91 ? 5.884 -8.407 -4.461 1.00 95.62 91 LEU A O 1
ATOM 687 N N . PRO A 1 92 ? 4.013 -7.591 -5.424 1.00 93.44 92 PRO A N 1
ATOM 688 C CA . PRO A 1 92 ? 4.024 -8.519 -6.552 1.00 93.44 92 PRO A CA 1
ATOM 689 C C . PRO A 1 92 ? 5.276 -8.351 -7.427 1.00 93.44 92 PRO A C 1
ATOM 691 O O . PRO A 1 92 ? 5.683 -7.226 -7.731 1.00 93.44 92 PRO A O 1
ATOM 694 N N . VAL A 1 93 ? 5.859 -9.477 -7.855 1.00 88.06 93 VAL A N 1
ATOM 695 C CA . VAL A 1 93 ? 7.070 -9.554 -8.698 1.00 88.06 93 VAL A CA 1
ATOM 696 C C . VAL A 1 93 ? 6.832 -10.291 -10.006 1.00 88.06 93 VAL A C 1
ATOM 698 O O . VAL A 1 93 ? 5.831 -11.034 -10.126 1.00 88.06 93 VAL A O 1
#

Mean predicted aligned error: 2.63 Å

Nearest PDB structures (foldseek):
  4m1s-assembly1_A  TM=3.634E-01  e=2.718E+00  Homo sapiens
  8wc4-assembly1_A  TM=3.983E-01  e=4.684E+00  Homo sapiens
  7xp5-assembly1_A  TM=3.864E-01  e=5.286E+00  Homo sapiens
  4dx8-assembly1_J  TM=3.224E-01  e=4.684E+00  Homo sapiens
  8j9n-assembly1_C  TM=3.832E-01  e=6.732E+00  Homo sapiens

Solvent-accessible surface area (backbone atoms only — not comparable to full-atom values): 5404 Å² total; per-residue (Å²): 62,41,38,38,61,46,62,40,85,47,93,65,84,83,48,45,32,34,55,72,52,33,40,33,47,74,87,45,78,42,81,45,74,83,45,30,68,91,47,58,39,71,51,92,86,46,100,44,56,53,68,56,32,31,31,58,99,84,40,45,37,42,34,34,55,33,60,29,60,97,83,52,39,70,43,36,72,60,49,75,70,47,78,48,67,58,48,75,57,87,74,69,99

Radius of gyration: 12.77 Å; Cα contacts (8 Å, |Δi|>4): 190; chains: 1; bounding box: 29×26×33 Å

Foldseek 3Di:
DKEAEDEDADDDAWWWW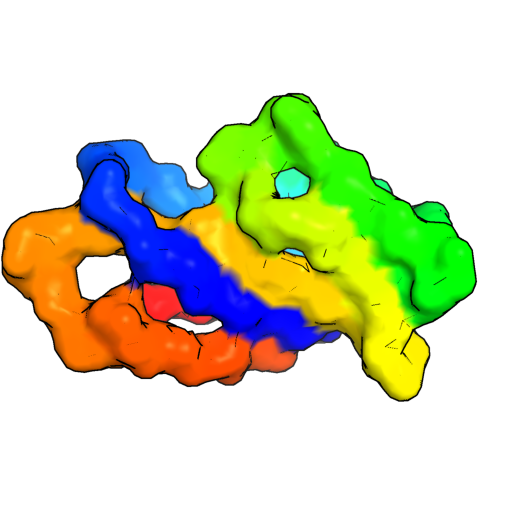DDAQWIATPNDIDGRPPAEQVDWDDPVVDPFWDDTWHDDPNDIYTYTYHHDHPPGDPCSNVPDMDDDRGTTDDHGD

Organism: NCBI:txid2306993